Protein AF-A0A1V5IBX4-F1 (afdb_monomer_lite)

Foldseek 3Di:
DAAFQVLQVVLCVVDPQQQWDWTDGRHDIDIDGDPVCVVVSVVSSVVVVVVDDDDD

Radius of gyration: 11.1 Å; chains: 1; bounding box: 22×21×33 Å

Sequence (56 aa):
MMNIPKMVRELRDEIPGGGISGGGHLVVGSIKFVEGMRESVLEGLIEKISRVPAGL

Structure (mmCIF, N/CA/C/O backbone):
data_AF-A0A1V5IBX4-F1
#
_entry.id   AF-A0A1V5IBX4-F1
#
loop_
_atom_site.group_PDB
_atom_site.id
_atom_site.type_symbol
_atom_site.label_atom_id
_atom_site.label_alt_id
_atom_site.label_comp_id
_atom_site.label_asym_id
_atom_site.label_entity_id
_atom_site.label_seq_id
_atom_site.pdbx_PDB_ins_code
_atom_site.Cartn_x
_atom_site.Cartn_y
_atom_site.Cartn_z
_atom_site.occupancy
_atom_site.B_iso_or_equiv
_atom_site.auth_seq_id
_atom_site.auth_comp_id
_atom_site.auth_asym_id
_atom_site.auth_atom_id
_atom_site.pdbx_PDB_model_num
ATOM 1 N N . MET A 1 1 ? 3.163 -4.277 -16.408 1.00 82.56 1 MET A N 1
ATOM 2 C CA . MET A 1 1 ? 4.434 -3.670 -15.953 1.00 82.56 1 MET A CA 1
ATOM 3 C C . MET A 1 1 ? 4.264 -3.211 -14.514 1.00 82.56 1 MET A C 1
ATOM 5 O O . MET A 1 1 ? 3.182 -2.739 -14.180 1.00 82.56 1 MET A O 1
ATOM 9 N N . MET A 1 2 ? 5.288 -3.374 -13.675 1.00 89.81 2 MET A N 1
ATOM 10 C CA . MET A 1 2 ? 5.261 -2.918 -12.282 1.00 89.81 2 MET A CA 1
ATOM 11 C C . MET A 1 2 ? 5.124 -1.385 -12.219 1.00 89.81 2 MET A C 1
ATOM 13 O O . MET A 1 2 ? 5.831 -0.673 -12.933 1.00 89.81 2 MET A O 1
ATOM 17 N N . ASN A 1 3 ? 4.183 -0.890 -11.410 1.00 94.12 3 ASN A N 1
ATOM 18 C CA . ASN A 1 3 ? 3.949 0.540 -11.185 1.00 94.12 3 ASN A CA 1
ATOM 19 C C . ASN A 1 3 ? 3.515 0.768 -9.730 1.00 94.12 3 ASN A C 1
ATOM 21 O O . ASN A 1 3 ? 2.322 0.803 -9.419 1.00 94.12 3 ASN A O 1
ATOM 25 N N . ILE A 1 4 ? 4.501 0.915 -8.842 1.00 94.75 4 ILE A N 1
ATOM 26 C CA . ILE A 1 4 ? 4.274 1.092 -7.401 1.00 94.75 4 ILE A CA 1
ATOM 27 C C . ILE A 1 4 ? 3.391 2.315 -7.084 1.00 94.75 4 ILE A C 1
ATOM 29 O O . ILE A 1 4 ? 2.421 2.144 -6.346 1.00 94.75 4 ILE A O 1
ATOM 33 N N . PRO A 1 5 ? 3.617 3.526 -7.647 1.00 95.50 5 PRO A N 1
ATOM 34 C CA . PRO A 1 5 ? 2.749 4.675 -7.367 1.00 95.50 5 PRO A CA 1
ATOM 35 C C . PRO A 1 5 ? 1.271 4.425 -7.678 1.00 95.50 5 PRO A C 1
ATOM 37 O O . PRO A 1 5 ? 0.401 4.858 -6.920 1.00 95.50 5 PRO A O 1
ATOM 40 N N . LYS A 1 6 ? 0.983 3.707 -8.772 1.00 95.50 6 LYS A N 1
ATOM 41 C CA . LYS A 1 6 ? -0.387 3.338 -9.135 1.00 95.50 6 LYS A CA 1
ATOM 42 C C . LYS A 1 6 ? -0.995 2.377 -8.112 1.00 95.50 6 LYS A C 1
ATOM 44 O O . LYS A 1 6 ? -2.076 2.663 -7.612 1.00 95.50 6 LYS A O 1
ATOM 49 N N . MET A 1 7 ? -0.292 1.300 -7.756 1.00 95.81 7 MET A N 1
ATOM 50 C CA . MET A 1 7 ? -0.783 0.318 -6.777 1.00 95.81 7 MET A CA 1
ATOM 51 C C . MET A 1 7 ? -1.082 0.960 -5.417 1.00 95.81 7 MET A C 1
ATOM 53 O O . MET A 1 7 ? -2.106 0.668 -4.812 1.00 95.81 7 MET A O 1
ATOM 57 N N . VAL A 1 8 ? -0.225 1.878 -4.958 1.00 96.50 8 VAL A N 1
ATOM 58 C CA . VAL A 1 8 ? -0.424 2.601 -3.690 1.00 96.50 8 VAL A CA 1
ATOM 59 C C . VAL A 1 8 ? -1.647 3.518 -3.737 1.00 96.50 8 VAL A C 1
ATOM 61 O O . VAL A 1 8 ? -2.358 3.628 -2.739 1.00 96.50 8 VAL A O 1
ATOM 64 N N . ARG A 1 9 ? -1.908 4.181 -4.874 1.00 96.62 9 ARG A N 1
ATOM 65 C CA . ARG A 1 9 ? -3.122 4.993 -5.053 1.00 96.62 9 ARG A CA 1
ATOM 66 C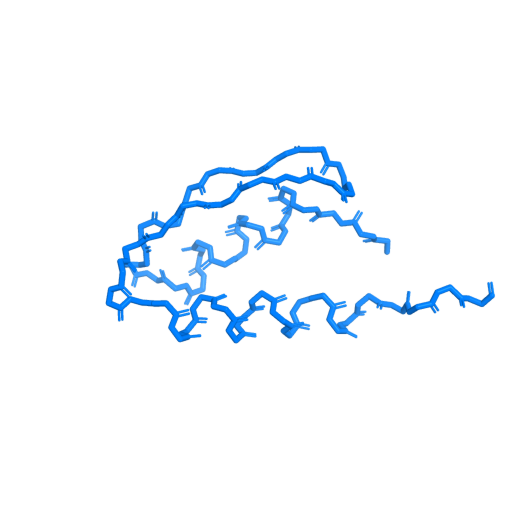 C . ARG A 1 9 ? -4.372 4.117 -5.008 1.00 96.62 9 ARG A C 1
ATOM 68 O O . ARG A 1 9 ? -5.277 4.428 -4.252 1.00 96.62 9 ARG A O 1
ATOM 75 N N . GLU A 1 10 ? -4.382 3.010 -5.742 1.00 97.00 10 GLU A N 1
ATOM 76 C CA . GLU A 1 10 ? -5.524 2.090 -5.741 1.00 97.00 10 GLU A CA 1
ATOM 77 C C . GLU A 1 10 ? -5.789 1.505 -4.350 1.00 97.00 10 GLU A C 1
ATOM 79 O O . GLU A 1 10 ? -6.926 1.513 -3.902 1.00 97.00 10 GLU A O 1
ATOM 84 N N . LEU A 1 11 ? -4.746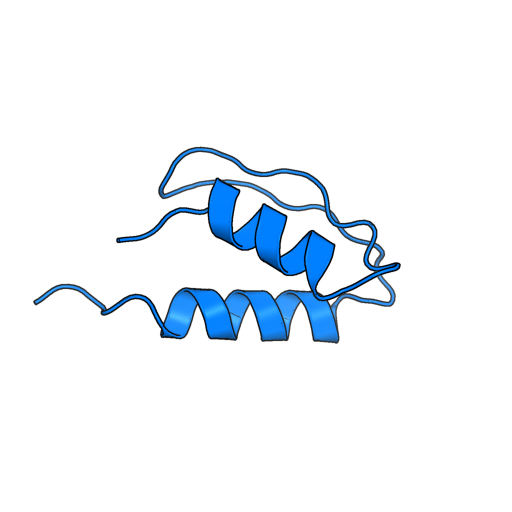 1.083 -3.622 1.00 97.19 11 LEU A N 1
ATOM 85 C CA . LEU A 1 11 ? -4.901 0.596 -2.247 1.00 97.19 11 LEU A CA 1
ATOM 86 C C . LEU A 1 11 ? -5.538 1.646 -1.334 1.00 97.19 11 LEU A C 1
ATOM 88 O O . LEU A 1 11 ? -6.367 1.312 -0.494 1.00 97.19 11 LEU A O 1
ATOM 92 N N . ARG A 1 12 ? -5.154 2.919 -1.487 1.00 97.12 12 ARG A N 1
ATOM 93 C CA . ARG A 1 12 ? -5.740 4.021 -0.713 1.00 97.12 12 ARG A CA 1
ATOM 94 C C . ARG A 1 12 ? -7.231 4.189 -0.998 1.00 97.12 12 ARG A C 1
ATOM 96 O O . ARG A 1 12 ? -7.977 4.471 -0.065 1.00 97.12 12 ARG A O 1
ATOM 103 N N . ASP A 1 13 ? -7.632 4.038 -2.256 1.00 97.62 13 ASP A N 1
ATOM 104 C CA . ASP A 1 13 ? -9.025 4.179 -2.678 1.00 97.62 13 ASP A CA 1
ATOM 105 C C . ASP A 1 13 ? -9.867 2.962 -2.243 1.00 97.62 13 ASP A C 1
ATOM 107 O O . ASP A 1 13 ? -11.020 3.111 -1.846 1.00 97.62 13 ASP A O 1
ATOM 111 N N . GLU A 1 14 ? -9.277 1.763 -2.266 1.00 97.62 14 GLU A N 1
ATOM 112 C CA . GLU A 1 14 ? -9.929 0.491 -1.923 1.00 97.62 14 GLU A CA 1
ATOM 113 C C . GLU A 1 14 ? -10.031 0.243 -0.407 1.00 97.62 14 GLU A C 1
ATOM 115 O O . GLU A 1 14 ? -10.946 -0.448 0.038 1.00 97.62 14 GLU A O 1
ATOM 120 N N . ILE A 1 15 ? -9.122 0.807 0.397 1.00 96.94 15 ILE A N 1
ATOM 121 C CA . ILE A 1 15 ? -9.050 0.599 1.853 1.00 96.94 15 ILE A CA 1
ATOM 122 C C . ILE A 1 15 ? -9.249 1.942 2.584 1.00 96.94 15 ILE A C 1
ATOM 124 O O . ILE A 1 15 ? -8.294 2.517 3.134 1.00 96.94 15 ILE A O 1
ATOM 128 N N . PRO A 1 16 ? -10.486 2.481 2.618 1.00 94.06 16 PRO A N 1
ATOM 129 C CA . PRO A 1 16 ? -10.784 3.691 3.375 1.00 94.06 16 PRO A CA 1
ATOM 130 C C . PRO A 1 16 ? -10.494 3.466 4.865 1.00 94.06 16 PRO A C 1
ATOM 132 O O . PRO A 1 16 ? -10.851 2.444 5.443 1.00 94.06 16 PRO A O 1
ATOM 135 N N . GLY A 1 17 ? -9.799 4.418 5.493 1.00 93.69 17 GLY A N 1
ATOM 136 C CA . GLY A 1 17 ? -9.322 4.285 6.878 1.00 93.69 17 GLY A CA 1
ATOM 137 C C . GLY A 1 17 ? -7.965 3.583 7.030 1.00 93.69 17 GLY A C 1
ATOM 138 O O . GLY A 1 17 ? -7.383 3.630 8.109 1.00 93.69 17 GLY A O 1
ATOM 139 N N . GLY A 1 18 ? -7.389 3.035 5.951 1.00 95.69 18 GLY A N 1
ATOM 140 C CA . GLY A 1 18 ? -6.061 2.402 5.956 1.00 95.69 18 GLY A CA 1
ATOM 141 C C . GLY A 1 18 ? -4.880 3.349 6.218 1.00 95.69 18 GLY A C 1
ATOM 142 O O . GLY A 1 18 ? -3.758 2.895 6.439 1.00 95.69 18 GLY A O 1
ATOM 143 N N . GLY A 1 19 ? -5.096 4.669 6.171 1.00 96.94 19 GLY A N 1
ATOM 144 C CA . GLY A 1 19 ? -4.035 5.675 6.327 1.00 96.94 19 GLY A CA 1
ATOM 145 C C . GLY A 1 19 ? -2.901 5.532 5.304 1.00 96.94 19 GLY A C 1
ATOM 146 O O . GLY A 1 19 ? -1.752 5.868 5.598 1.00 96.94 19 GLY A O 1
ATOM 147 N N . ILE A 1 20 ? -3.209 4.991 4.121 1.00 97.69 20 ILE A N 1
ATOM 148 C CA . ILE A 1 20 ? -2.208 4.559 3.144 1.00 97.69 20 ILE A CA 1
ATOM 149 C C . ILE A 1 20 ? -1.552 5.769 2.481 1.00 97.69 20 ILE A C 1
ATOM 151 O O . ILE A 1 20 ? -2.186 6.546 1.761 1.00 97.69 20 ILE A O 1
ATOM 155 N N . SER A 1 21 ? -0.247 5.905 2.682 1.00 95.25 21 SER A N 1
ATOM 156 C CA . SER A 1 21 ? 0.583 6.975 2.126 1.00 95.25 21 SER A CA 1
ATOM 157 C C . SER A 1 21 ? 1.945 6.439 1.676 1.00 95.25 21 SER A C 1
ATOM 159 O O . SER A 1 21 ? 2.320 5.316 2.002 1.00 95.25 21 SER A O 1
ATOM 161 N N . GLY A 1 22 ? 2.685 7.227 0.893 1.00 92.56 22 GLY A N 1
ATOM 162 C CA . GLY A 1 22 ? 3.961 6.815 0.299 1.00 92.56 22 GLY A CA 1
ATOM 163 C C . GLY A 1 22 ? 3.881 6.662 -1.218 1.00 92.56 22 GLY A C 1
ATOM 164 O O . GLY A 1 22 ? 3.135 7.384 -1.882 1.00 92.56 22 GLY A O 1
ATOM 165 N N . GLY A 1 23 ? 4.687 5.754 -1.762 1.00 86.75 23 GLY A N 1
ATOM 166 C CA . GLY A 1 23 ? 4.909 5.589 -3.195 1.00 86.75 23 GLY A CA 1
ATOM 167 C C . GLY A 1 23 ? 6.375 5.281 -3.486 1.00 86.75 23 GLY A C 1
ATOM 168 O O . GLY A 1 23 ? 7.044 4.606 -2.710 1.00 86.75 23 GLY A O 1
ATOM 169 N N . GLY A 1 24 ? 6.886 5.777 -4.609 1.00 87.69 24 GLY A N 1
ATOM 170 C CA . GLY A 1 24 ? 8.261 5.542 -5.042 1.00 87.69 24 GLY A CA 1
ATOM 171 C C . GLY A 1 24 ? 8.427 5.780 -6.538 1.00 87.69 24 GLY A C 1
ATOM 172 O O . GLY A 1 24 ? 7.692 6.566 -7.131 1.00 87.69 24 GLY A O 1
ATOM 173 N N . HIS A 1 25 ? 9.381 5.087 -7.148 1.00 90.44 25 HIS A N 1
ATOM 174 C CA . HIS A 1 25 ? 9.490 4.962 -8.600 1.00 90.44 25 HIS A CA 1
ATOM 175 C C . HIS A 1 25 ? 8.748 3.712 -9.088 1.00 90.44 25 HIS A C 1
ATOM 177 O O . HIS A 1 25 ? 8.256 2.917 -8.292 1.00 90.44 25 HIS A O 1
ATOM 183 N N . LEU A 1 26 ? 8.663 3.525 -10.407 1.00 90.94 26 LEU A N 1
ATOM 184 C CA . LEU A 1 26 ? 7.860 2.463 -11.029 1.00 90.94 26 LEU A CA 1
ATOM 185 C C . LEU A 1 26 ? 8.074 1.064 -10.417 1.00 90.94 26 LEU A C 1
ATOM 187 O O . LEU 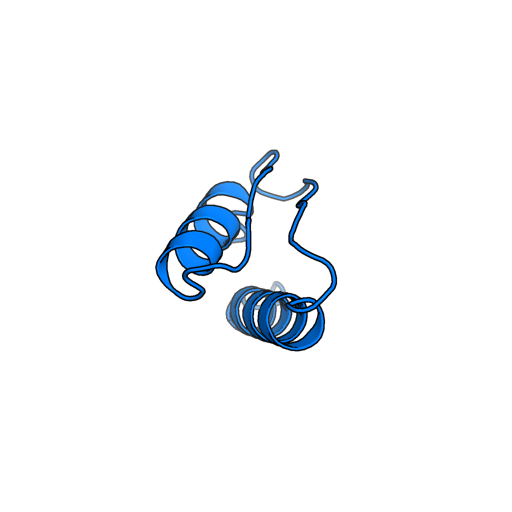A 1 26 ? 7.110 0.313 -10.306 1.00 90.94 26 LEU A O 1
ATOM 191 N N . VAL A 1 27 ? 9.294 0.740 -9.975 1.00 90.25 27 VAL A N 1
ATOM 192 C CA . VAL A 1 27 ? 9.684 -0.606 -9.509 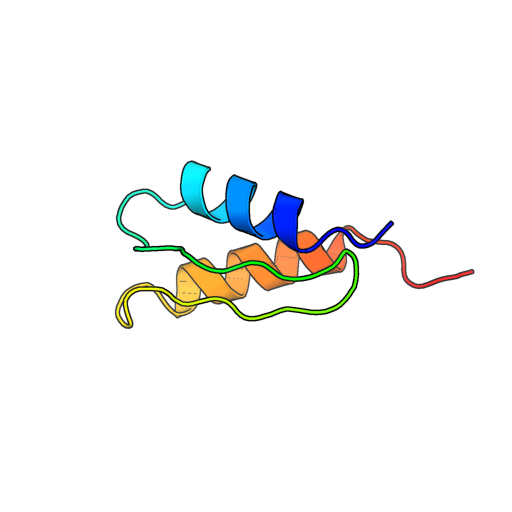1.00 90.25 27 VAL A CA 1
ATOM 193 C C . VAL A 1 27 ? 10.166 -0.672 -8.054 1.00 90.25 27 VAL A C 1
ATOM 195 O O . VAL A 1 27 ? 10.495 -1.751 -7.576 1.00 90.25 27 VAL A O 1
ATOM 198 N N . VAL A 1 28 ? 10.239 0.455 -7.342 1.00 91.88 28 VAL A N 1
ATOM 199 C CA . VAL A 1 28 ? 10.783 0.518 -5.974 1.00 91.88 28 VAL A CA 1
ATOM 200 C C . VAL A 1 28 ? 10.100 1.622 -5.184 1.00 91.88 28 VAL A C 1
ATOM 202 O O . VAL A 1 28 ? 9.849 2.701 -5.719 1.00 91.88 28 VAL A O 1
ATOM 205 N N . GLY A 1 29 ? 9.818 1.383 -3.906 1.00 91.69 29 GLY A N 1
ATOM 206 C CA . GLY A 1 29 ? 9.159 2.373 -3.069 1.00 91.69 29 GLY A CA 1
ATOM 207 C C . GLY A 1 29 ? 9.011 1.960 -1.614 1.00 91.69 29 GLY A C 1
ATOM 208 O O . GLY A 1 29 ? 9.516 0.925 -1.185 1.00 91.69 29 GLY A O 1
ATOM 209 N N . SER A 1 30 ? 8.297 2.794 -0.867 1.00 94.81 30 SER A N 1
ATOM 210 C CA . SER A 1 30 ? 7.896 2.547 0.513 1.00 94.81 30 SER A CA 1
ATOM 211 C C . SER A 1 30 ? 6.454 2.997 0.730 1.00 94.81 30 SER A C 1
ATOM 213 O O . SER A 1 30 ? 5.973 3.947 0.104 1.00 94.81 30 SER A O 1
ATOM 215 N N . ILE A 1 31 ? 5.754 2.302 1.623 1.00 96.00 31 ILE A N 1
ATOM 216 C CA . ILE A 1 31 ? 4.381 2.629 2.006 1.00 96.00 31 ILE A CA 1
ATOM 217 C C . ILE A 1 31 ? 4.294 2.746 3.522 1.00 96.00 31 ILE A C 1
ATOM 219 O O . ILE A 1 31 ? 5.022 2.074 4.253 1.00 96.00 31 ILE A O 1
ATOM 223 N N . LYS A 1 32 ? 3.390 3.598 3.987 1.00 97.62 32 LYS A N 1
ATOM 224 C CA . LYS A 1 32 ? 2.971 3.687 5.384 1.00 97.62 32 LYS A CA 1
ATOM 225 C C . LYS A 1 32 ? 1.468 3.471 5.440 1.00 97.62 32 LYS A C 1
ATOM 227 O O . LYS A 1 32 ? 0.757 3.876 4.523 1.00 97.62 32 LYS A O 1
ATOM 232 N N . PHE A 1 33 ? 1.007 2.855 6.514 1.00 98.25 33 PHE A N 1
ATOM 233 C CA . PHE A 1 33 ? -0.397 2.569 6.780 1.00 98.25 33 PHE A CA 1
ATOM 234 C C . PHE A 1 33 ? -0.605 2.472 8.291 1.00 98.25 33 PHE A C 1
ATOM 236 O O . PHE A 1 33 ? 0.363 2.344 9.046 1.00 98.25 33 PHE A O 1
ATOM 243 N N . VAL A 1 34 ? -1.854 2.561 8.740 1.00 97.88 34 VAL A N 1
ATOM 244 C CA . VAL A 1 34 ? -2.177 2.366 10.159 1.00 97.88 34 VAL A CA 1
ATOM 245 C C . VAL A 1 34 ? -1.995 0.896 10.536 1.00 97.88 34 VAL A C 1
ATOM 247 O O . VAL A 1 34 ? -2.415 0.002 9.806 1.00 97.88 34 VAL A O 1
ATOM 250 N N . GLU A 1 35 ? -1.371 0.636 11.683 1.00 97.62 35 GLU A N 1
ATOM 251 C CA . GLU A 1 35 ? -0.954 -0.714 12.083 1.00 97.62 35 GLU A CA 1
ATOM 252 C C . GLU A 1 35 ? -2.111 -1.722 12.137 1.00 97.62 35 GLU A C 1
ATOM 254 O O . GLU A 1 35 ? -1.964 -2.847 11.665 1.00 97.62 35 GLU A O 1
ATOM 259 N N . GLY A 1 36 ? -3.288 -1.302 12.615 1.00 98.00 36 GLY A N 1
ATOM 260 C CA . GLY A 1 36 ? -4.482 -2.155 12.680 1.00 98.00 36 GLY A CA 1
ATOM 261 C C . GLY A 1 36 ? -5.025 -2.607 11.320 1.00 98.00 36 GLY A C 1
ATOM 262 O O . GLY A 1 36 ? -5.842 -3.515 11.270 1.00 98.00 36 GLY A O 1
ATOM 263 N N . MET A 1 37 ? -4.557 -2.011 10.220 1.00 97.75 37 MET A N 1
ATOM 264 C CA . MET A 1 37 ? -4.953 -2.366 8.852 1.00 97.75 37 MET A CA 1
ATOM 265 C C . MET A 1 37 ? -3.875 -3.183 8.131 1.00 97.75 37 MET A C 1
ATOM 267 O O . MET A 1 37 ? -3.955 -3.383 6.922 1.00 97.75 37 MET A O 1
ATOM 271 N N . ARG A 1 38 ? -2.845 -3.648 8.853 1.00 97.56 38 ARG A N 1
ATOM 272 C CA . ARG A 1 38 ? -1.693 -4.354 8.276 1.00 97.56 38 ARG A CA 1
ATOM 273 C C . ARG A 1 38 ? -2.092 -5.534 7.400 1.00 97.56 38 ARG A C 1
ATOM 275 O O . ARG A 1 38 ? -1.554 -5.653 6.306 1.00 97.56 38 ARG A O 1
ATOM 282 N N . GLU A 1 39 ? -2.987 -6.388 7.881 1.00 98.12 39 GLU A N 1
ATOM 283 C CA . GLU A 1 39 ? -3.427 -7.579 7.149 1.00 98.12 39 GLU A CA 1
ATOM 284 C C . GLU A 1 39 ? -4.077 -7.186 5.817 1.00 98.12 39 GLU A C 1
ATOM 286 O O . GLU A 1 39 ? -3.527 -7.502 4.764 1.00 98.12 39 GLU A O 1
ATOM 291 N N . SER A 1 40 ? -5.118 -6.346 5.847 1.00 97.88 40 SER A N 1
ATOM 292 C CA . SER A 1 40 ? -5.807 -5.874 4.636 1.00 97.88 40 SER A CA 1
ATOM 293 C C . SER A 1 40 ? -4.880 -5.154 3.649 1.00 97.88 40 SER A C 1
ATOM 295 O O . SER A 1 40 ? -5.001 -5.323 2.437 1.00 97.88 40 SER A O 1
ATOM 297 N N . VAL A 1 41 ? -3.934 -4.346 4.145 1.00 97.62 41 VAL A N 1
ATOM 298 C CA . VAL A 1 41 ? -2.989 -3.613 3.286 1.00 97.62 41 VAL A CA 1
ATOM 299 C C . VAL A 1 41 ? -1.985 -4.554 2.623 1.00 97.62 41 VAL A C 1
ATOM 301 O O . VAL A 1 41 ? -1.693 -4.393 1.437 1.00 97.62 41 VAL A O 1
ATOM 304 N N . LEU A 1 42 ? -1.438 -5.521 3.365 1.00 97.44 42 LEU A N 1
ATOM 305 C CA . LEU A 1 42 ? -0.476 -6.476 2.817 1.00 97.44 42 LEU A CA 1
ATOM 306 C C . LEU A 1 42 ? -1.141 -7.444 1.839 1.00 97.44 42 LEU A C 1
ATOM 308 O O . LEU A 1 42 ? -0.570 -7.688 0.780 1.00 97.44 42 LEU A O 1
ATOM 312 N N . GLU A 1 43 ? -2.342 -7.937 2.142 1.00 98.19 43 GLU A N 1
ATOM 313 C CA . GLU A 1 43 ? -3.118 -8.785 1.231 1.00 98.19 43 GLU A CA 1
ATOM 314 C C . GLU A 1 43 ? -3.409 -8.073 -0.093 1.00 98.19 43 GLU A C 1
ATOM 316 O O . GLU A 1 43 ? -3.078 -8.599 -1.158 1.00 98.19 43 GLU A O 1
ATOM 321 N N . GLY A 1 44 ? -3.923 -6.839 -0.041 1.00 97.25 44 GLY A N 1
ATOM 322 C CA . GLY A 1 44 ? -4.181 -6.056 -1.250 1.00 97.25 44 GLY A CA 1
ATOM 323 C C . GLY A 1 44 ? -2.904 -5.761 -2.046 1.00 97.25 44 GLY A C 1
ATOM 324 O O . GLY A 1 44 ? -2.908 -5.790 -3.279 1.00 97.25 44 GLY A O 1
ATOM 325 N N . LEU A 1 45 ? -1.783 -5.491 -1.365 1.00 95.75 45 LEU A N 1
ATOM 326 C CA . LEU A 1 45 ? -0.500 -5.271 -2.035 1.00 95.75 45 LEU A CA 1
ATOM 327 C C . LEU A 1 45 ? 0.005 -6.545 -2.724 1.00 95.75 45 LEU A C 1
ATOM 329 O O . LEU A 1 45 ? 0.446 -6.471 -3.873 1.00 95.75 45 LEU A O 1
ATOM 333 N N . ILE A 1 46 ? -0.070 -7.694 -2.046 1.00 95.94 46 ILE A N 1
ATOM 334 C CA . ILE A 1 46 ? 0.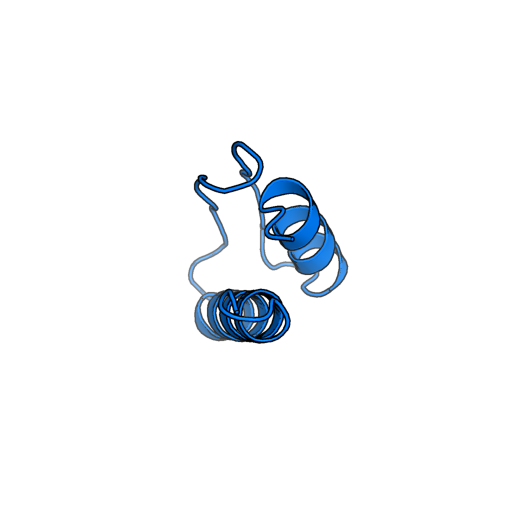288 -9.000 -2.608 1.00 95.94 46 ILE A CA 1
ATOM 335 C C . ILE A 1 46 ? -0.549 -9.255 -3.856 1.00 95.94 46 ILE A C 1
ATOM 337 O O . ILE A 1 46 ? 0.026 -9.482 -4.915 1.00 95.94 46 ILE A O 1
ATOM 341 N N . GLU A 1 47 ? -1.874 -9.121 -3.771 1.00 96.44 47 GLU A N 1
ATOM 342 C CA . GLU A 1 47 ? -2.780 -9.352 -4.897 1.00 96.44 47 GLU A CA 1
ATOM 343 C C . GLU A 1 47 ? -2.412 -8.492 -6.117 1.00 96.44 47 GLU A C 1
ATOM 345 O O . GLU A 1 47 ? -2.307 -8.991 -7.243 1.00 96.44 47 GLU A O 1
ATOM 350 N N . LYS A 1 48 ? -2.154 -7.195 -5.907 1.00 94.31 48 LYS A N 1
ATOM 351 C CA . LYS A 1 48 ? -1.753 -6.280 -6.985 1.00 94.31 48 LYS A CA 1
ATOM 352 C C . LYS A 1 48 ? -0.410 -6.666 -7.604 1.00 94.31 48 LYS A C 1
ATOM 354 O O . LYS A 1 48 ? -0.272 -6.590 -8.826 1.00 94.31 48 LYS A O 1
ATOM 359 N N . ILE A 1 49 ? 0.561 -7.098 -6.797 1.00 92.62 49 ILE A N 1
ATOM 360 C CA . ILE A 1 49 ? 1.860 -7.582 -7.283 1.00 92.62 49 ILE A CA 1
ATOM 361 C C . ILE A 1 49 ? 1.691 -8.891 -8.065 1.00 92.62 49 ILE A C 1
ATOM 363 O O . ILE A 1 49 ? 2.254 -9.010 -9.150 1.00 92.62 49 ILE A O 1
ATOM 367 N N . SER A 1 50 ? 0.880 -9.837 -7.580 1.00 93.69 50 SER A N 1
ATOM 368 C CA . SER A 1 50 ? 0.631 -11.136 -8.227 1.00 93.69 50 SER A CA 1
ATOM 369 C C . SER A 1 50 ? -0.009 -11.015 -9.612 1.00 93.69 50 SER A C 1
ATOM 371 O O . SER A 1 50 ? 0.187 -11.882 -10.459 1.00 93.69 50 SER A O 1
ATOM 373 N N . ARG A 1 51 ? -0.760 -9.936 -9.868 1.00 92.56 51 ARG A N 1
ATOM 374 C CA . ARG A 1 51 ? -1.345 -9.639 -11.188 1.00 92.56 51 ARG A CA 1
ATOM 375 C C . ARG A 1 51 ? -0.314 -9.165 -12.212 1.00 92.56 51 ARG A C 1
ATOM 377 O O . ARG A 1 51 ? -0.623 -9.117 -13.402 1.00 92.56 51 ARG A O 1
ATOM 384 N N . VAL A 1 52 ? 0.884 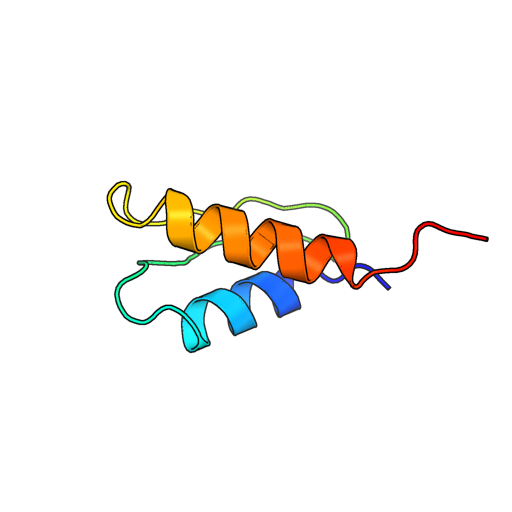-8.770 -11.782 1.00 90.56 52 VAL A N 1
ATOM 385 C CA . VAL A 1 52 ? 1.975 -8.431 -12.697 1.00 90.56 52 VAL A CA 1
ATOM 386 C C . VAL A 1 52 ? 2.642 -9.739 -13.123 1.00 90.56 52 VAL A C 1
ATOM 388 O O . VAL A 1 52 ? 3.197 -10.425 -12.268 1.00 90.56 52 VAL A O 1
ATOM 391 N N . PRO A 1 53 ? 2.631 -10.091 -14.422 1.00 84.88 53 PRO A N 1
ATOM 392 C CA . PRO A 1 53 ? 3.322 -11.283 -14.888 1.00 84.88 53 PRO A CA 1
ATOM 393 C C . PRO A 1 53 ? 4.800 -11.216 -14.497 1.00 84.88 53 PRO A C 1
ATOM 395 O O . PRO A 1 53 ? 5.463 -10.206 -14.761 1.00 84.88 53 PRO A O 1
ATOM 398 N N . ALA A 1 54 ? 5.313 -12.284 -13.882 1.00 78.81 54 ALA A N 1
ATOM 399 C CA . ALA A 1 54 ? 6.752 -12.503 -13.845 1.00 78.81 54 ALA A CA 1
ATOM 400 C C . ALA A 1 54 ? 7.236 -12.603 -15.301 1.00 78.81 54 ALA A C 1
ATOM 402 O O . ALA A 1 54 ? 6.535 -13.181 -16.132 1.00 78.81 54 ALA A O 1
ATOM 403 N N . GLY A 1 55 ? 8.359 -11.953 -15.619 1.00 71.00 55 GLY A N 1
ATOM 404 C CA . GLY A 1 55 ? 8.857 -11.853 -16.992 1.00 71.00 55 GLY A CA 1
ATOM 405 C C . GLY A 1 55 ? 8.894 -13.209 -17.706 1.00 71.00 55 GLY A C 1
ATOM 406 O O . GLY A 1 55 ? 9.253 -14.214 -17.095 1.00 71.00 55 GLY A O 1
ATOM 407 N N . LEU A 1 56 ? 8.495 -13.198 -18.981 1.00 53.00 56 LEU A N 1
ATOM 408 C CA . LEU A 1 56 ? 8.896 -14.204 -19.968 1.00 53.00 56 LEU A CA 1
ATOM 409 C C . LEU A 1 56 ? 10.401 -14.093 -20.230 1.00 53.00 56 LEU A C 1
ATOM 411 O O . LEU A 1 56 ? 10.887 -12.938 -20.277 1.00 53.00 56 LEU A O 1
#

pLDDT: mean 93.25, std 7.46, range [53.0, 98.25]

Secondary structure (DSSP, 8-state):
---HHHHHHHHHHHSTTS--EEEEETTEEEEE--GGGHHHHHHHHHHHHHTSPPP-